Protein AF-A0A7K0VXL9-F1 (afdb_monomer_lite)

Structure (mmCIF, N/CA/C/O backbone):
data_AF-A0A7K0VXL9-F1
#
_entry.id   AF-A0A7K0VXL9-F1
#
loop_
_atom_site.group_PDB
_atom_site.id
_atom_site.type_symbol
_atom_site.label_atom_id
_atom_site.label_alt_id
_atom_site.label_comp_id
_atom_site.label_asym_id
_atom_site.label_entity_id
_atom_site.label_seq_id
_atom_site.pdbx_PDB_ins_code
_atom_site.Cartn_x
_atom_site.Cartn_y
_atom_site.Cartn_z
_atom_site.occupancy
_atom_site.B_iso_or_equiv
_atom_site.auth_seq_id
_atom_site.auth_comp_id
_atom_site.auth_asym_id
_atom_site.auth_atom_id
_atom_site.pdbx_PDB_model_num
ATOM 1 N N . MET A 1 1 ? 24.328 1.621 4.523 1.00 41.62 1 MET A N 1
ATOM 2 C CA . MET A 1 1 ? 23.138 2.231 3.892 1.00 41.62 1 MET A CA 1
ATOM 3 C C . MET A 1 1 ? 23.179 1.875 2.414 1.00 41.62 1 MET A C 1
ATOM 5 O O . MET A 1 1 ? 23.607 2.671 1.592 1.00 41.62 1 MET A O 1
ATOM 9 N N . THR A 1 2 ? 22.895 0.616 2.085 1.00 37.28 2 THR A N 1
ATOM 10 C CA . THR A 1 2 ? 22.857 0.173 0.688 1.00 37.28 2 THR A CA 1
ATOM 11 C C . THR A 1 2 ? 21.615 0.782 0.060 1.00 37.28 2 THR A C 1
ATOM 13 O O . THR A 1 2 ? 20.521 0.594 0.588 1.00 37.28 2 THR A O 1
ATOM 16 N N . ALA A 1 3 ? 21.793 1.571 -0.999 1.00 46.75 3 ALA A N 1
ATOM 17 C CA . ALA A 1 3 ? 20.684 2.018 -1.825 1.00 46.75 3 ALA A CA 1
ATOM 18 C C . ALA A 1 3 ? 19.989 0.759 -2.354 1.00 46.75 3 ALA A C 1
ATOM 20 O O . ALA A 1 3 ? 20.549 0.035 -3.174 1.00 46.75 3 ALA A O 1
ATOM 21 N N . ASP A 1 4 ? 18.836 0.445 -1.772 1.00 65.12 4 ASP A N 1
ATOM 22 C CA . ASP A 1 4 ? 17.996 -0.664 -2.194 1.00 65.12 4 ASP A CA 1
ATOM 23 C C . ASP A 1 4 ? 17.555 -0.342 -3.625 1.00 65.12 4 ASP A C 1
ATOM 25 O O . ASP A 1 4 ? 17.046 0.755 -3.880 1.00 65.12 4 ASP A O 1
ATOM 29 N N . ALA A 1 5 ? 17.853 -1.231 -4.573 1.00 74.62 5 ALA A N 1
ATOM 30 C CA . ALA A 1 5 ? 17.509 -1.002 -5.970 1.00 74.62 5 ALA A CA 1
ATOM 31 C C . ALA A 1 5 ? 15.992 -0.750 -6.088 1.00 74.62 5 ALA A C 1
ATOM 33 O O . ALA A 1 5 ? 15.211 -1.339 -5.331 1.00 74.62 5 ALA A O 1
ATOM 34 N N . PRO A 1 6 ? 15.549 0.140 -6.994 1.00 84.31 6 PRO A N 1
ATOM 35 C CA . PRO A 1 6 ? 14.128 0.399 -7.165 1.00 84.31 6 PRO A CA 1
ATOM 36 C C . PRO A 1 6 ? 13.408 -0.902 -7.535 1.00 84.31 6 PRO A C 1
ATOM 38 O O . PRO A 1 6 ? 13.818 -1.601 -8.460 1.00 84.31 6 PRO A O 1
ATOM 41 N N . LEU A 1 7 ? 12.349 -1.220 -6.785 1.00 93.88 7 LEU A N 1
ATOM 42 C CA . LEU A 1 7 ? 11.532 -2.408 -7.021 1.00 93.88 7 LEU A CA 1
ATOM 43 C C . LEU A 1 7 ? 10.871 -2.327 -8.398 1.00 93.88 7 LEU A C 1
ATOM 45 O O . LEU A 1 7 ? 10.333 -1.283 -8.780 1.00 93.88 7 LEU A O 1
ATOM 49 N N . THR A 1 8 ? 10.877 -3.445 -9.116 1.00 96.25 8 THR A N 1
ATOM 50 C CA . THR A 1 8 ? 10.152 -3.586 -10.378 1.00 96.25 8 THR A CA 1
ATOM 51 C C . THR A 1 8 ? 8.658 -3.806 -10.132 1.00 96.25 8 THR A C 1
ATOM 53 O O . THR A 1 8 ? 8.225 -4.091 -9.011 1.00 96.25 8 THR A O 1
ATOM 56 N N . LEU A 1 9 ? 7.848 -3.702 -11.190 1.00 97.06 9 LEU A N 1
ATOM 57 C CA . LEU A 1 9 ? 6.419 -4.022 -11.131 1.00 97.06 9 LEU A CA 1
ATOM 58 C C . LEU A 1 9 ? 6.171 -5.437 -10.576 1.00 97.06 9 LEU A C 1
ATOM 60 O O . LEU A 1 9 ? 5.325 -5.615 -9.698 1.00 97.06 9 LEU A O 1
ATOM 64 N N . ASP A 1 10 ? 6.938 -6.423 -11.042 1.00 97.44 10 ASP A N 1
ATOM 65 C CA . ASP A 1 10 ? 6.796 -7.817 -10.619 1.00 97.44 10 ASP A CA 1
ATOM 66 C C . ASP A 1 10 ? 7.196 -8.018 -9.153 1.00 97.44 10 ASP A C 1
ATOM 68 O O . ASP A 1 10 ? 6.525 -8.763 -8.432 1.00 97.44 10 ASP A O 1
ATOM 72 N N . ASP A 1 11 ? 8.221 -7.303 -8.674 1.00 97.75 11 ASP A N 1
ATOM 73 C CA . ASP A 1 11 ? 8.607 -7.325 -7.259 1.00 97.75 11 ASP A CA 1
ATOM 74 C C . ASP A 1 11 ? 7.466 -6.820 -6.368 1.00 97.75 11 ASP A C 1
ATOM 76 O O . ASP A 1 11 ? 7.147 -7.441 -5.346 1.00 97.75 11 ASP A O 1
ATOM 80 N N . TYR A 1 12 ? 6.808 -5.726 -6.776 1.00 97.94 12 TYR A N 1
ATOM 81 C CA . TYR A 1 12 ? 5.642 -5.198 -6.071 1.00 97.94 12 TYR A CA 1
ATOM 82 C C . TYR A 1 12 ? 4.487 -6.197 -6.060 1.00 97.94 12 TYR A C 1
ATOM 84 O O . TYR A 1 12 ? 3.949 -6.501 -4.992 1.00 97.94 12 TYR A O 1
ATOM 92 N N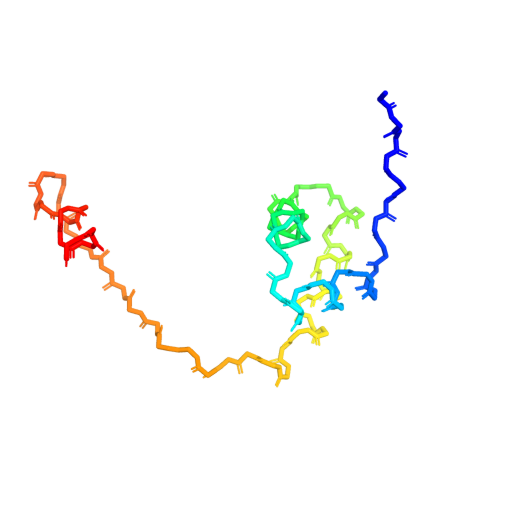 . VAL A 1 13 ? 4.115 -6.736 -7.225 1.00 98.19 13 VAL A N 1
ATOM 93 C CA . VAL A 1 13 ? 3.006 -7.694 -7.341 1.00 98.19 13 VAL A CA 1
ATOM 94 C C . VAL A 1 13 ? 3.279 -8.928 -6.483 1.00 98.19 13 VAL A C 1
ATOM 96 O O . VAL A 1 13 ? 2.424 -9.328 -5.688 1.00 98.19 13 VAL A O 1
ATOM 99 N N . ALA A 1 14 ? 4.474 -9.511 -6.585 1.00 98.00 14 ALA A N 1
ATOM 100 C CA . ALA A 1 14 ? 4.846 -10.701 -5.833 1.00 98.00 14 ALA A CA 1
ATOM 101 C C . ALA A 1 14 ? 4.896 -10.439 -4.320 1.00 98.00 14 ALA A C 1
ATOM 103 O O . ALA A 1 14 ? 4.394 -11.253 -3.541 1.00 98.00 14 ALA A O 1
ATOM 104 N N . GLY A 1 15 ? 5.469 -9.313 -3.885 1.00 97.88 15 GLY A N 1
ATOM 105 C CA . GLY A 1 15 ? 5.530 -8.945 -2.469 1.00 97.88 15 GLY A CA 1
ATOM 106 C C . GLY A 1 15 ? 4.147 -8.711 -1.860 1.00 97.88 15 GLY A C 1
ATOM 107 O O . GLY A 1 15 ? 3.833 -9.290 -0.820 1.00 97.88 15 GLY A O 1
ATOM 108 N N . ILE A 1 16 ? 3.276 -7.963 -2.544 1.00 97.88 16 ILE A N 1
ATOM 109 C CA . ILE A 1 16 ? 1.900 -7.708 -2.085 1.00 97.88 16 ILE A CA 1
ATOM 110 C C . ILE A 1 16 ? 1.105 -9.013 -2.000 1.00 97.88 16 ILE A C 1
ATOM 112 O O . ILE A 1 16 ? 0.432 -9.267 -1.003 1.00 97.88 16 ILE A O 1
ATOM 116 N N . ARG A 1 17 ? 1.221 -9.886 -3.007 1.00 96.62 17 ARG A N 1
ATOM 117 C CA . ARG A 1 17 ? 0.546 -11.195 -3.039 1.00 96.62 17 ARG A CA 1
ATOM 118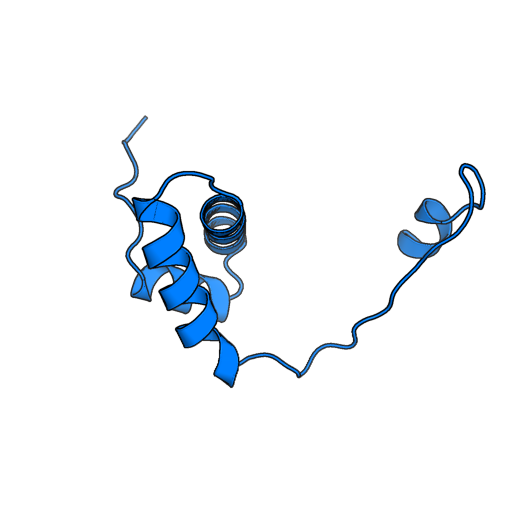 C C . ARG A 1 17 ? 0.999 -12.142 -1.926 1.00 96.62 17 ARG A C 1
ATOM 120 O O . ARG A 1 17 ? 0.231 -13.020 -1.544 1.00 96.62 17 ARG A O 1
ATOM 127 N N . ARG A 1 18 ? 2.218 -11.966 -1.411 1.00 97.44 18 ARG A N 1
ATOM 128 C CA . ARG A 1 18 ? 2.765 -12.701 -0.258 1.00 97.44 18 ARG A CA 1
ATOM 129 C C . ARG A 1 18 ? 2.505 -12.010 1.084 1.00 97.44 18 ARG A C 1
ATOM 131 O O . ARG A 1 18 ? 2.999 -12.483 2.101 1.00 97.44 18 ARG A O 1
ATOM 138 N N . CYS A 1 19 ? 1.745 -10.914 1.098 1.00 96.56 19 CYS A N 1
ATOM 139 C CA . CYS A 1 19 ? 1.498 -10.095 2.285 1.00 96.56 19 CYS A CA 1
ATOM 140 C C . CYS A 1 19 ? 2.785 -9.538 2.930 1.00 96.56 19 CYS A C 1
ATOM 142 O O . CYS A 1 19 ? 2.838 -9.346 4.147 1.00 96.56 19 CYS A O 1
ATOM 144 N N . ASP A 1 20 ? 3.819 -9.260 2.130 1.00 98.00 20 ASP A N 1
ATOM 145 C CA . ASP A 1 20 ? 5.042 -8.620 2.613 1.00 98.00 20 ASP A CA 1
ATOM 146 C C . ASP A 1 20 ? 4.750 -7.163 2.998 1.00 98.00 20 ASP A C 1
ATOM 148 O O . ASP A 1 20 ? 4.542 -6.296 2.145 1.00 98.00 20 ASP A O 1
ATOM 152 N N . ARG A 1 21 ? 4.743 -6.891 4.308 1.00 96.94 21 ARG A N 1
ATOM 153 C CA . ARG A 1 21 ? 4.436 -5.567 4.869 1.00 96.94 21 ARG A CA 1
ATOM 154 C C . ARG A 1 21 ? 5.385 -4.476 4.374 1.00 96.94 21 ARG A C 1
ATOM 156 O O . ARG A 1 21 ? 4.947 -3.340 4.207 1.00 96.94 21 ARG A O 1
ATOM 163 N N . THR A 1 22 ? 6.650 -4.803 4.115 1.00 96.69 22 THR A N 1
ATOM 164 C CA . THR A 1 22 ? 7.641 -3.835 3.627 1.00 96.69 22 THR A CA 1
ATOM 165 C C . THR A 1 22 ? 7.319 -3.426 2.196 1.00 96.69 22 THR A C 1
ATOM 167 O O . THR A 1 22 ? 7.308 -2.237 1.876 1.00 96.69 22 THR A O 1
ATOM 170 N N . VAL A 1 23 ? 7.003 -4.401 1.337 1.00 97.56 23 VAL A N 1
ATOM 171 C CA . VAL A 1 23 ? 6.622 -4.134 -0.058 1.00 97.56 23 VAL A CA 1
ATOM 172 C C . VAL A 1 23 ? 5.280 -3.409 -0.129 1.00 97.56 23 VAL A C 1
ATOM 174 O O . VAL A 1 23 ? 5.153 -2.461 -0.899 1.00 97.56 23 VAL A O 1
ATOM 177 N N . ILE A 1 24 ? 4.307 -3.782 0.710 1.00 97.75 24 ILE A N 1
ATOM 178 C CA . ILE A 1 24 ? 3.022 -3.074 0.814 1.00 97.75 24 ILE A CA 1
ATOM 179 C C . ILE A 1 24 ? 3.243 -1.609 1.207 1.00 97.75 24 ILE A C 1
ATOM 181 O O . ILE A 1 24 ? 2.689 -0.723 0.564 1.00 97.75 24 ILE A O 1
ATOM 185 N N . GLY A 1 25 ? 4.091 -1.333 2.204 1.00 97.75 25 GLY A N 1
ATOM 186 C CA . GLY A 1 25 ? 4.433 0.038 2.593 1.00 97.75 25 GLY A CA 1
ATOM 187 C C . GLY A 1 25 ? 5.063 0.836 1.446 1.00 97.75 25 GLY A C 1
ATOM 188 O O . GLY A 1 25 ? 4.622 1.944 1.155 1.00 97.75 25 GLY A O 1
ATOM 189 N N . LYS A 1 26 ? 6.038 0.252 0.733 1.00 96.81 26 LYS A N 1
ATOM 190 C CA . LYS A 1 26 ? 6.648 0.879 -0.454 1.00 96.81 26 LYS A CA 1
ATOM 191 C C . LYS A 1 26 ? 5.616 1.134 -1.565 1.00 96.81 26 LYS A C 1
ATOM 193 O O . LYS A 1 26 ? 5.658 2.186 -2.194 1.00 96.81 26 LYS A O 1
ATOM 198 N N . ALA A 1 27 ? 4.680 0.210 -1.782 1.00 97.31 27 ALA A N 1
ATOM 199 C CA . ALA A 1 27 ? 3.618 0.350 -2.775 1.00 97.31 27 ALA A CA 1
ATOM 200 C C . ALA A 1 27 ? 2.622 1.465 -2.423 1.00 97.31 27 ALA A C 1
ATOM 202 O O . ALA A 1 27 ? 2.212 2.205 -3.312 1.00 97.31 27 ALA A O 1
ATOM 203 N N . LEU A 1 28 ? 2.266 1.623 -1.143 1.00 97.06 28 LEU A N 1
ATOM 204 C CA . LEU A 1 28 ? 1.439 2.745 -0.686 1.00 97.06 28 LEU A CA 1
ATOM 205 C C . LEU A 1 28 ? 2.134 4.078 -0.980 1.00 97.06 28 LEU A C 1
ATOM 207 O O . LEU A 1 28 ? 1.554 4.930 -1.647 1.00 97.06 28 LEU A O 1
ATOM 211 N N . THR A 1 29 ? 3.412 4.209 -0.610 1.00 96.75 29 THR A N 1
ATOM 212 C CA . THR A 1 29 ? 4.216 5.402 -0.921 1.00 96.75 29 THR A CA 1
ATOM 213 C C . THR A 1 29 ? 4.308 5.665 -2.428 1.00 96.75 29 THR A C 1
ATOM 215 O O . THR A 1 29 ? 4.250 6.816 -2.859 1.00 96.75 29 THR A O 1
ATOM 218 N N . LEU A 1 30 ? 4.455 4.614 -3.246 1.00 96.56 30 LEU A N 1
ATOM 219 C CA . LEU A 1 30 ? 4.473 4.722 -4.707 1.00 96.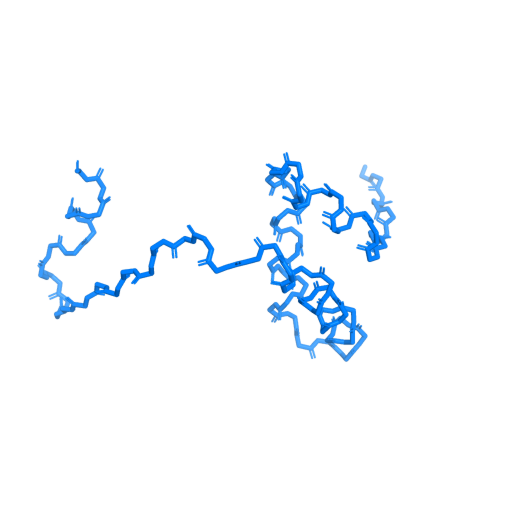56 30 LEU A CA 1
ATOM 220 C C . LEU A 1 30 ? 3.151 5.304 -5.234 1.00 96.56 30 LEU A C 1
ATOM 222 O O . LEU A 1 30 ? 3.178 6.237 -6.034 1.00 96.56 30 LEU A O 1
ATOM 226 N N . VAL A 1 31 ? 2.013 4.784 -4.762 1.00 96.62 31 VAL A N 1
ATOM 227 C CA . VAL A 1 31 ? 0.664 5.216 -5.168 1.00 96.62 31 VAL A CA 1
ATOM 228 C C . VAL A 1 31 ? 0.348 6.641 -4.700 1.00 96.62 31 VAL A C 1
ATOM 230 O O . VAL A 1 31 ? -0.307 7.388 -5.424 1.00 96.62 31 VAL A O 1
ATOM 233 N N . GLU A 1 32 ? 0.833 7.049 -3.527 1.00 96.88 32 GLU A N 1
ATOM 234 C CA . GLU A 1 32 ? 0.658 8.409 -2.990 1.00 96.88 32 GLU A CA 1
ATOM 235 C C . GLU A 1 32 ? 1.597 9.442 -3.636 1.00 96.88 32 GLU A C 1
ATOM 237 O O . GLU A 1 32 ? 1.439 10.652 -3.447 1.00 96.88 32 GLU A O 1
ATOM 242 N N . SER A 1 33 ? 2.593 8.995 -4.405 1.00 96.25 33 SER A N 1
ATOM 243 C CA . SER A 1 33 ? 3.617 9.880 -4.941 1.00 96.25 33 SER A CA 1
ATOM 244 C C . SER A 1 33 ? 3.096 10.826 -6.026 1.00 96.25 33 SER A C 1
ATOM 246 O O . SER A 1 33 ? 2.407 10.444 -6.972 1.00 96.25 33 SER A O 1
ATOM 248 N N . ALA A 1 34 ? 3.522 12.089 -5.951 1.00 94.56 34 ALA A N 1
ATOM 249 C CA . ALA A 1 34 ? 3.202 13.100 -6.957 1.00 94.56 34 ALA A CA 1
ATOM 250 C C . ALA A 1 34 ? 4.127 13.078 -8.192 1.00 94.56 34 ALA A C 1
ATOM 252 O O . ALA A 1 34 ? 3.857 13.802 -9.152 1.00 94.56 34 ALA A O 1
ATOM 253 N N . ARG A 1 35 ? 5.209 12.284 -8.186 1.00 95.38 35 ARG A N 1
ATOM 254 C CA . ARG A 1 35 ? 6.160 12.217 -9.308 1.00 95.38 35 ARG A CA 1
ATOM 255 C C . ARG A 1 35 ? 5.552 11.496 -10.516 1.00 95.38 35 ARG A C 1
ATOM 257 O O . ARG A 1 35 ? 4.826 10.520 -10.358 1.00 95.38 35 ARG A O 1
ATOM 264 N N . LEU A 1 36 ? 5.853 11.974 -11.725 1.00 92.94 36 LEU A N 1
ATOM 265 C CA . LEU A 1 36 ? 5.253 11.449 -12.960 1.00 92.94 36 LEU A CA 1
ATOM 266 C C . LEU A 1 36 ? 5.654 9.997 -13.255 1.00 92.94 36 LEU A C 1
ATOM 268 O O . LEU A 1 36 ? 4.793 9.197 -13.606 1.00 92.94 36 LEU A O 1
ATOM 272 N N . ASP A 1 37 ? 6.924 9.655 -13.052 1.00 91.06 37 ASP A N 1
ATOM 273 C CA . ASP A 1 37 ? 7.451 8.294 -13.212 1.00 91.06 37 ASP A CA 1
ATOM 274 C C . ASP A 1 37 ? 6.789 7.299 -12.245 1.00 91.06 37 ASP A C 1
ATOM 276 O O . ASP A 1 37 ? 6.424 6.187 -12.622 1.00 91.06 37 ASP A O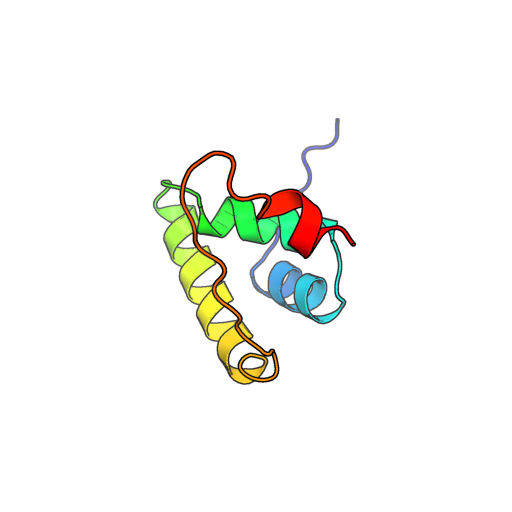 1
ATOM 280 N N . HIS A 1 38 ? 6.555 7.722 -11.003 1.00 95.50 38 HIS A N 1
ATOM 281 C CA . HIS A 1 38 ? 5.865 6.904 -10.010 1.00 95.50 38 HIS A CA 1
ATOM 282 C C . HIS A 1 38 ? 4.398 6.663 -10.369 1.00 95.50 38 HIS A C 1
ATOM 284 O O . HIS A 1 38 ? 3.900 5.559 -10.163 1.00 95.50 38 HIS A O 1
ATOM 290 N N . ARG A 1 39 ? 3.705 7.667 -10.921 1.00 94.88 39 ARG A N 1
ATOM 291 C CA . ARG A 1 39 ? 2.292 7.537 -11.313 1.00 94.88 39 ARG A CA 1
ATOM 292 C C . ARG A 1 39 ? 2.087 6.466 -12.375 1.00 94.88 39 ARG A C 1
ATOM 294 O O . ARG A 1 39 ? 1.134 5.699 -12.268 1.00 94.88 39 ARG A O 1
ATOM 301 N N . GLU A 1 40 ? 2.971 6.404 -13.367 1.00 95.69 40 GLU A N 1
ATOM 302 C CA . GLU A 1 40 ? 2.899 5.388 -14.418 1.00 95.69 40 GLU A CA 1
ATOM 303 C C . GLU A 1 40 ? 3.068 3.978 -13.834 1.00 95.69 40 GLU A C 1
ATOM 305 O O . GLU A 1 40 ? 2.216 3.111 -14.044 1.00 95.69 40 GLU A O 1
ATOM 310 N N . LEU A 1 41 ? 4.099 3.767 -13.010 1.00 96.69 41 LEU A N 1
ATOM 311 C CA . LEU A 1 41 ? 4.320 2.481 -12.345 1.00 96.69 41 LEU A CA 1
ATOM 312 C C . LEU A 1 41 ? 3.170 2.115 -11.387 1.00 96.69 41 LEU A C 1
ATOM 314 O O . LEU A 1 41 ? 2.744 0.962 -11.343 1.00 96.69 41 LEU A O 1
ATOM 318 N N . ALA A 1 42 ? 2.627 3.086 -10.649 1.00 97.12 42 ALA A N 1
ATOM 319 C CA . ALA A 1 42 ? 1.496 2.886 -9.745 1.00 97.12 42 ALA A CA 1
ATOM 320 C C . ALA A 1 42 ? 0.228 2.448 -10.492 1.00 97.12 42 ALA A C 1
ATOM 322 O O . ALA A 1 42 ? -0.478 1.549 -10.034 1.00 97.12 42 ALA A O 1
ATOM 323 N N . GLN A 1 43 ? -0.061 3.044 -11.653 1.00 97.12 43 GLN A N 1
ATOM 324 C CA . GLN A 1 43 ? -1.198 2.647 -12.487 1.00 97.12 43 GLN A CA 1
ATOM 325 C C . GLN A 1 43 ? -1.054 1.207 -12.984 1.00 97.12 43 GLN A C 1
ATOM 327 O O . GLN A 1 43 ? -2.008 0.432 -12.888 1.00 97.12 43 GLN A O 1
ATOM 332 N N . GLN A 1 44 ? 0.140 0.832 -13.451 1.00 98.00 44 GLN A N 1
ATOM 333 C CA . GLN A 1 44 ? 0.436 -0.544 -13.858 1.00 98.00 44 GLN A CA 1
ATOM 334 C C . GLN A 1 44 ? 0.275 -1.520 -12.686 1.00 98.00 44 GLN A C 1
ATOM 336 O O . GLN A 1 44 ? -0.347 -2.571 -12.838 1.00 98.00 44 GLN A O 1
ATOM 341 N N . LEU A 1 45 ? 0.758 -1.145 -11.498 1.00 98.00 45 LEU A N 1
ATOM 342 C CA . LEU A 1 45 ? 0.629 -1.946 -10.283 1.00 98.00 45 LEU A CA 1
ATOM 343 C C . LEU A 1 45 ? -0.832 -2.170 -9.885 1.00 98.00 45 LEU A C 1
ATOM 345 O O . LEU A 1 45 ? -1.235 -3.307 -9.635 1.00 98.00 45 LEU A O 1
ATOM 349 N N . VAL A 1 46 ? -1.643 -1.110 -9.853 1.00 97.12 46 VAL A N 1
ATOM 350 C CA . VAL A 1 46 ? -3.077 -1.218 -9.547 1.00 97.12 46 VAL A CA 1
ATOM 351 C C . VAL A 1 46 ? -3.764 -2.121 -10.568 1.00 97.12 46 VAL A C 1
ATOM 353 O O . VAL A 1 46 ? -4.481 -3.039 -10.170 1.00 97.12 46 VAL A O 1
ATOM 356 N N . ALA A 1 47 ? -3.505 -1.922 -11.864 1.00 98.00 47 ALA A N 1
ATOM 357 C CA . ALA A 1 47 ? -4.080 -2.740 -12.929 1.00 98.00 47 ALA A CA 1
ATOM 358 C C . ALA A 1 47 ? -3.714 -4.228 -12.786 1.00 98.00 47 ALA A C 1
ATOM 360 O O . ALA A 1 47 ? -4.593 -5.085 -12.880 1.00 98.00 47 ALA A O 1
ATOM 361 N N . ALA A 1 48 ? -2.449 -4.536 -12.487 1.00 98.00 48 ALA A N 1
ATOM 362 C CA . ALA A 1 48 ? -1.975 -5.902 -12.274 1.00 98.00 48 ALA A CA 1
ATOM 363 C C . ALA A 1 48 ? -2.614 -6.574 -11.045 1.00 98.00 48 ALA A C 1
ATOM 365 O O . ALA A 1 48 ? -2.804 -7.791 -11.025 1.00 98.00 48 ALA A O 1
ATOM 366 N N . LEU A 1 49 ? -2.972 -5.796 -10.019 1.00 97.44 49 LEU A N 1
ATOM 367 C CA . LEU A 1 49 ? -3.578 -6.314 -8.793 1.00 97.44 49 LEU A CA 1
ATOM 368 C C . LEU A 1 49 ? -5.105 -6.429 -8.852 1.00 97.44 49 LEU A C 1
ATOM 370 O O . LEU A 1 49 ? -5.659 -7.216 -8.079 1.00 97.44 49 LEU A O 1
ATOM 374 N N . LEU A 1 50 ? -5.788 -5.713 -9.757 1.00 96.94 50 LEU A N 1
ATOM 375 C CA . LEU A 1 50 ? -7.256 -5.703 -9.879 1.00 96.94 50 LEU A CA 1
ATOM 376 C C . LEU A 1 50 ? -7.905 -7.102 -9.831 1.00 96.94 50 LEU A C 1
ATOM 378 O O . LEU A 1 50 ? -8.845 -7.261 -9.042 1.00 96.94 50 LEU A O 1
ATOM 382 N N . PRO 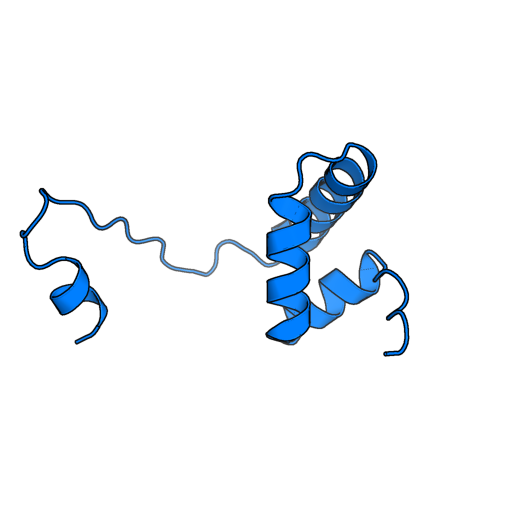A 1 51 ? -7.410 -8.135 -10.554 1.00 97.00 51 PRO A N 1
ATOM 383 C CA . PRO A 1 51 ? -8.001 -9.480 -10.538 1.00 97.00 51 PRO A CA 1
ATOM 384 C C . PRO A 1 51 ? -8.004 -10.166 -9.163 1.00 97.00 51 PRO A C 1
ATOM 386 O O . PRO A 1 51 ? -8.717 -11.146 -8.952 1.00 97.00 51 PRO A O 1
ATOM 389 N N . PHE A 1 52 ? -7.194 -9.681 -8.221 1.00 95.06 52 PHE A N 1
ATOM 390 C CA . PHE A 1 52 ? -7.035 -10.259 -6.887 1.00 95.06 52 PHE A CA 1
ATOM 391 C C . PHE A 1 52 ? -7.785 -9.485 -5.795 1.00 95.06 52 PHE A C 1
ATOM 393 O O . PHE A 1 52 ? -7.736 -9.876 -4.628 1.00 95.06 52 PHE A O 1
ATOM 400 N N . THR A 1 53 ? -8.483 -8.407 -6.157 1.00 94.88 53 THR A N 1
ATOM 401 C CA . THR A 1 53 ? -9.242 -7.558 -5.228 1.00 94.88 53 THR A CA 1
ATOM 402 C C . THR A 1 53 ? -10.720 -7.969 -5.136 1.00 94.88 53 THR A C 1
ATOM 404 O O . THR A 1 53 ? -11.150 -8.963 -5.717 1.00 94.88 53 THR A O 1
ATOM 407 N N . GLY A 1 54 ? -11.517 -7.241 -4.345 1.00 94.75 54 GLY A N 1
ATOM 408 C CA . GLY A 1 54 ? -12.974 -7.426 -4.267 1.00 94.75 54 GLY A CA 1
ATOM 409 C C . GLY A 1 54 ? -13.470 -8.439 -3.230 1.00 94.75 54 GLY A C 1
ATOM 410 O O . GLY A 1 54 ? -14.663 -8.477 -2.956 1.00 94.75 54 GLY A O 1
ATOM 411 N N . LYS A 1 55 ? -12.573 -9.202 -2.593 1.00 94.31 55 LYS A N 1
ATOM 412 C CA . LYS A 1 55 ? -12.922 -10.207 -1.566 1.00 94.31 55 LYS A CA 1
ATOM 413 C C . LYS A 1 55 ? -12.960 -9.669 -0.127 1.00 94.31 55 LYS A C 1
ATOM 415 O O . LYS A 1 55 ? -13.184 -10.439 0.799 1.00 94.31 55 LYS A O 1
ATOM 420 N N . ALA A 1 56 ? -12.719 -8.372 0.068 1.00 95.44 56 ALA A N 1
ATOM 421 C CA . ALA A 1 56 ? -12.717 -7.728 1.380 1.00 95.44 56 ALA A CA 1
ATOM 422 C C . ALA A 1 56 ? -14.032 -6.980 1.643 1.00 95.44 56 ALA A C 1
ATOM 424 O O . ALA A 1 56 ? -14.569 -6.320 0.747 1.00 95.44 56 ALA A O 1
ATOM 425 N N . GLN A 1 57 ? -14.515 -7.033 2.886 1.00 96.25 57 GLN A N 1
ATOM 426 C CA . GLN A 1 57 ? -15.588 -6.158 3.355 1.00 96.25 57 GLN A CA 1
ATOM 427 C C . GLN A 1 57 ? -15.054 -4.726 3.489 1.00 96.25 57 GLN A C 1
ATOM 429 O O . GLN A 1 57 ? -13.989 -4.505 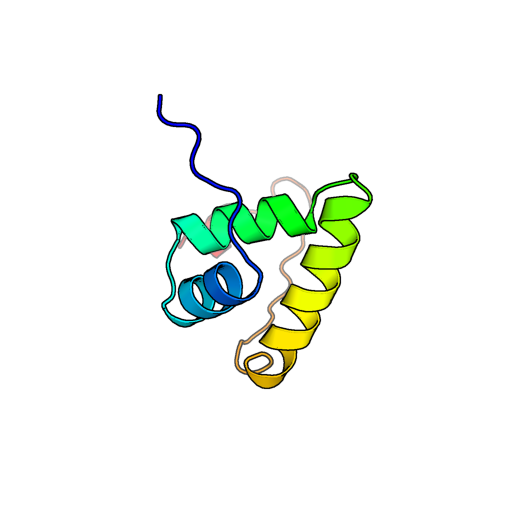4.060 1.00 96.25 57 GLN A O 1
ATOM 434 N N . ARG A 1 58 ? -15.784 -3.747 2.946 1.00 95.94 58 ARG A N 1
ATOM 435 C CA . ARG A 1 58 ? -15.434 -2.321 3.022 1.00 95.94 58 ARG A CA 1
ATOM 436 C C . ARG A 1 58 ? -16.433 -1.628 3.940 1.00 95.94 58 ARG A C 1
ATOM 438 O O . ARG A 1 58 ? -17.592 -1.479 3.566 1.00 95.94 58 ARG A O 1
ATOM 445 N N . ILE A 1 59 ? -15.990 -1.239 5.132 1.00 95.31 59 ILE A N 1
ATOM 446 C CA . ILE A 1 59 ? -16.827 -0.612 6.163 1.00 95.31 59 ILE A CA 1
ATOM 447 C C . ILE A 1 59 ? -16.375 0.840 6.332 1.00 95.31 59 ILE A C 1
ATOM 449 O O . ILE A 1 59 ? -15.207 1.098 6.611 1.00 95.31 59 ILE A O 1
ATOM 453 N N . GLY A 1 60 ? -17.294 1.788 6.142 1.00 95.38 60 GLY A N 1
ATOM 454 C CA . GLY A 1 60 ? -17.053 3.207 6.402 1.00 95.38 60 GLY A CA 1
ATOM 455 C C . GLY A 1 60 ? -17.506 3.580 7.811 1.00 95.38 60 GLY A C 1
ATOM 456 O O . GLY A 1 60 ? -18.660 3.347 8.160 1.00 95.38 60 GLY A O 1
ATOM 457 N N . ILE A 1 61 ? -16.619 4.175 8.608 1.00 93.75 61 ILE A N 1
ATOM 458 C CA . ILE A 1 61 ? -16.918 4.627 9.974 1.00 93.75 61 ILE A CA 1
ATOM 459 C C . ILE A 1 61 ? -16.763 6.147 10.024 1.00 93.75 61 ILE A C 1
ATOM 461 O O . ILE A 1 61 ? -15.715 6.687 9.676 1.00 93.75 61 ILE A O 1
ATOM 465 N N . THR A 1 62 ? -17.814 6.845 10.453 1.00 94.44 62 THR A N 1
ATOM 466 C CA . THR A 1 62 ? -17.865 8.313 10.532 1.00 94.44 62 THR A CA 1
ATOM 467 C C . THR A 1 62 ? -18.520 8.775 11.833 1.00 94.44 62 THR A C 1
ATOM 469 O O . THR A 1 62 ? -19.077 7.979 12.583 1.00 94.44 62 THR A O 1
ATOM 472 N N . GLY A 1 63 ? -18.404 10.066 12.139 1.00 93.12 63 GLY A N 1
ATOM 473 C CA . GLY A 1 63 ? -18.903 10.687 13.365 1.00 93.12 63 GLY A CA 1
ATOM 474 C C . GLY A 1 63 ? -18.096 11.929 13.737 1.00 93.12 63 GLY A C 1
ATOM 475 O O . GLY A 1 63 ? -16.937 12.075 13.343 1.00 93.12 63 GLY A O 1
ATOM 476 N N . VAL A 1 64 ? -18.689 12.817 14.530 1.00 96.81 64 VAL A N 1
ATOM 477 C CA . VAL A 1 64 ? -18.069 14.083 14.964 1.00 96.81 64 VAL A CA 1
ATOM 478 C C . VAL A 1 64 ? -16.782 13.865 15.787 1.00 96.81 64 VAL A C 1
ATOM 480 O O . VAL A 1 64 ? -16.560 12.759 16.303 1.00 96.81 64 VAL A O 1
ATOM 483 N N . PRO A 1 65 ? -15.889 14.870 15.910 1.00 95.31 65 PRO A N 1
ATOM 484 C CA . PRO A 1 65 ? -14.760 14.806 16.842 1.00 95.31 65 PRO A CA 1
ATOM 485 C C . PRO A 1 65 ? -15.236 14.432 18.256 1.00 95.31 65 PRO A C 1
ATOM 487 O O . PRO A 1 65 ? -16.258 14.929 18.713 1.00 95.31 65 PRO A O 1
ATOM 490 N N . GLY A 1 66 ? -14.538 13.513 18.930 1.00 93.38 66 GLY A N 1
ATOM 491 C CA . GLY A 1 66 ? -14.915 13.047 20.275 1.00 93.38 66 GLY A CA 1
ATOM 492 C C . GLY A 1 66 ? -15.992 11.950 20.352 1.00 93.38 66 GLY A C 1
ATOM 493 O O . GLY A 1 66 ? -16.200 11.410 21.428 1.00 93.38 66 GLY A O 1
ATOM 494 N N . ALA A 1 67 ? -16.618 11.528 19.245 1.00 93.94 67 ALA A N 1
ATOM 495 C CA . ALA A 1 67 ? -17.673 10.494 19.241 1.00 93.94 67 ALA A CA 1
ATOM 496 C C . ALA A 1 67 ? -17.216 9.048 19.576 1.00 93.94 67 ALA A C 1
ATOM 498 O O . ALA A 1 67 ? -17.961 8.104 19.338 1.00 93.94 67 ALA A O 1
ATOM 499 N N . GLY A 1 68 ? -15.981 8.840 20.046 1.00 93.25 68 GLY A N 1
ATOM 500 C CA . GLY A 1 68 ? -15.472 7.506 20.408 1.00 93.25 68 GLY A CA 1
ATOM 501 C C . GLY A 1 68 ? -15.099 6.580 19.239 1.00 93.25 68 GLY A C 1
ATOM 502 O O . GLY A 1 68 ? -14.866 5.396 19.457 1.00 93.25 68 GLY A O 1
ATOM 503 N N . LYS A 1 69 ? -14.999 7.093 18.001 1.00 94.69 69 LYS A N 1
ATOM 504 C CA . LYS A 1 69 ? -14.704 6.285 16.793 1.00 94.69 69 LYS A CA 1
ATOM 505 C C . LYS A 1 69 ? -13.439 5.429 16.905 1.00 94.69 69 LYS A C 1
ATOM 507 O O . LYS A 1 69 ? -13.460 4.280 16.496 1.00 94.69 69 LYS A O 1
ATOM 512 N N . SER A 1 70 ? -12.348 5.981 17.441 1.00 92.00 70 SER A N 1
ATOM 513 C CA . SER A 1 70 ? -11.090 5.237 17.575 1.00 92.00 70 SER A CA 1
ATOM 514 C C . SER A 1 70 ? -11.207 4.105 18.595 1.00 92.00 70 SER A C 1
ATOM 516 O O . SER A 1 70 ? -10.746 3.009 18.317 1.00 92.00 70 SER A O 1
ATOM 518 N N . THR A 1 71 ? -11.887 4.340 19.726 1.00 93.56 71 THR A N 1
ATOM 519 C CA . THR A 1 71 ? -12.141 3.314 20.753 1.00 93.56 71 THR A CA 1
ATOM 520 C C . THR A 1 71 ? -12.959 2.153 20.192 1.00 93.56 71 THR A C 1
ATOM 522 O O . THR A 1 71 ? -12.645 1.002 20.459 1.00 93.56 71 THR A O 1
ATOM 525 N N . LEU A 1 72 ? -13.966 2.450 19.367 1.00 92.44 72 LEU A N 1
ATOM 526 C CA . LEU A 1 72 ? -14.786 1.437 18.701 1.00 92.44 72 LEU A CA 1
ATOM 527 C C . LEU A 1 72 ? -13.994 0.564 17.711 1.00 92.44 72 LEU A C 1
ATOM 529 O O . LEU A 1 72 ? -14.351 -0.586 17.512 1.00 92.44 72 LEU A O 1
ATOM 533 N N . ILE A 1 73 ? -12.981 1.115 17.035 1.00 91.56 73 ILE A N 1
ATOM 534 C CA . ILE A 1 73 ? -12.202 0.383 16.016 1.00 91.56 73 ILE A CA 1
ATOM 535 C C . ILE A 1 73 ? -11.096 -0.467 16.657 1.00 91.56 73 ILE A C 1
ATOM 537 O O . ILE A 1 73 ? -10.691 -1.473 16.080 1.00 91.56 73 ILE A O 1
ATOM 541 N N . ASP A 1 74 ? -10.595 -0.044 17.817 1.00 90.81 74 ASP A N 1
ATOM 542 C CA . ASP A 1 74 ? -9.488 -0.693 18.525 1.00 90.81 74 ASP A CA 1
ATOM 543 C C . ASP A 1 74 ? -9.930 -1.871 19.416 1.00 90.81 74 ASP A C 1
ATOM 545 O O . ASP A 1 74 ? -9.128 -2.766 19.675 1.00 90.81 74 ASP A O 1
ATOM 549 N N . THR A 1 75 ? -11.193 -1.879 19.875 1.00 65.06 75 THR A N 1
ATOM 550 C CA . THR A 1 75 ? -11.748 -2.879 20.818 1.00 65.06 75 THR A CA 1
ATOM 551 C C . THR A 1 75 ? -12.692 -3.852 20.124 1.00 65.06 75 THR A C 1
ATOM 553 O O . THR A 1 75 ? -12.581 -5.070 20.387 1.00 65.06 75 THR A O 1
#

Foldseek 3Di:
DPPDPDDALVSLLVCVVVVNVVSVVVLVCLCPDPDPVSVVSNVVNCVSCVVVDDPDDDDDDDDDPPPCRVVVVVD

Radius of gyration: 16.3 Å; chains: 1; bounding box: 42×28×35 Å

pLDDT: mean 92.46, std 11.91, range [37.28, 98.19]

Secondary structure (DSSP, 8-state):
---PPPPPHHHHHHHHHTT-HHHHHHHHHHHH---HHHHHHHHHHHHHHGGG-S-S--------TTSSHHHHHH-

Sequence (75 aa):
MTADAPLTLDDYVAGIRRCDRTVIGKALTLVESARLDHRELAQQLVAALLPFTGKAQRIGITGVPGAGKSTLIDT